Protein AF-A0A2W5T3E1-F1 (afdb_monomer_lite)

Secondary structure (DSSP, 8-state):
----------HHHHHHHHHHHHHHHHHHHHHHHHHT--EEEEEETTEEEEEEHHHHHHHHHHHHHHHHHHHHHHHHHHHHHHHHHTT-

pLDDT: mean 76.52, std 10.19, range [44.19, 87.94]

Sequence (88 aa):
MKNKTDVQGSVAGSTWVALSVGIALLVLLLIFIIQNMESVTLTVFFWTVSFPAGVGFLLAAIIGAVIMLSVGSVRMFQLRRQIHQQKK

Structure (mmCIF, N/CA/C/O backbone):
data_AF-A0A2W5T3E1-F1
#
_entry.id   AF-A0A2W5T3E1-F1
#
loop_
_atom_site.group_PDB
_atom_site.id
_atom_site.type_symbol
_atom_site.label_atom_id
_atom_site.label_alt_id
_atom_site.label_comp_id
_atom_site.label_asym_id
_atom_site.label_entity_id
_atom_site.label_seq_id
_atom_site.pdbx_PDB_ins_code
_atom_site.Cartn_x
_atom_site.Cartn_y
_atom_site.Cartn_z
_atom_site.occupancy
_atom_site.B_iso_or_equiv
_atom_site.auth_seq_id
_atom_site.auth_comp_id
_atom_site.auth_asym_id
_atom_site.auth_atom_id
_atom_site.pdbx_PDB_model_num
ATOM 1 N N . MET A 1 1 ? -9.633 -17.509 44.892 1.00 49.12 1 MET A N 1
ATOM 2 C CA . MET A 1 1 ? -10.486 -17.177 43.727 1.00 49.12 1 MET A CA 1
ATOM 3 C C . MET A 1 1 ? -9.674 -16.280 42.796 1.00 49.12 1 MET A C 1
ATOM 5 O O . MET A 1 1 ? -9.070 -15.333 43.276 1.00 49.12 1 MET A O 1
ATOM 9 N N . LYS A 1 2 ? -9.521 -16.658 41.519 1.00 44.19 2 LYS A N 1
ATOM 10 C CA . LYS A 1 2 ? -8.576 -16.050 40.560 1.00 44.19 2 LYS A CA 1
ATOM 11 C C . LYS A 1 2 ? -9.032 -14.631 40.191 1.00 44.19 2 LYS A C 1
ATOM 13 O O . LYS A 1 2 ? -10.010 -14.487 39.467 1.00 44.19 2 LYS A O 1
ATOM 18 N N . ASN A 1 3 ? -8.316 -13.610 40.656 1.00 51.59 3 ASN A N 1
ATOM 19 C CA . ASN A 1 3 ? -8.498 -12.236 40.199 1.00 51.59 3 ASN A CA 1
ATOM 20 C C . ASN A 1 3 ? -7.697 -12.079 38.899 1.00 51.59 3 ASN A C 1
ATOM 22 O O . ASN A 1 3 ? -6.488 -11.856 38.922 1.00 51.59 3 ASN A O 1
ATOM 26 N N . LYS A 1 4 ? -8.337 -12.338 37.755 1.00 53.56 4 LYS A N 1
ATOM 27 C CA . LYS A 1 4 ? -7.731 -12.061 36.452 1.00 53.56 4 LYS A CA 1
ATOM 28 C C . LYS A 1 4 ? -7.902 -10.571 36.194 1.00 53.56 4 LYS A C 1
ATOM 30 O O . LYS A 1 4 ? -8.958 -10.140 35.745 1.00 53.56 4 LYS A O 1
ATOM 35 N N . THR A 1 5 ? -6.873 -9.788 36.496 1.00 57.69 5 THR A N 1
ATOM 36 C CA . THR A 1 5 ? -6.702 -8.466 35.894 1.00 57.69 5 THR A CA 1
ATOM 37 C C . THR A 1 5 ? -6.457 -8.684 34.407 1.00 57.69 5 THR A C 1
ATOM 39 O O . THR A 1 5 ? -5.318 -8.823 33.963 1.00 57.69 5 THR A O 1
ATOM 42 N N . ASP A 1 6 ? -7.547 -8.819 33.659 1.00 52.97 6 ASP A N 1
ATOM 43 C CA . ASP A 1 6 ? -7.530 -8.800 32.207 1.00 52.97 6 ASP A CA 1
ATOM 44 C C . ASP A 1 6 ? -7.156 -7.367 31.827 1.00 52.97 6 ASP A C 1
ATOM 46 O O . ASP A 1 6 ? -7.982 -6.452 31.854 1.00 52.97 6 ASP A O 1
ATOM 50 N N . VAL A 1 7 ? -5.862 -7.135 31.610 1.00 59.97 7 VAL A N 1
ATOM 51 C CA . VAL A 1 7 ? -5.375 -5.894 31.015 1.00 59.97 7 VAL A CA 1
ATOM 52 C C . VAL A 1 7 ? -5.997 -5.820 29.627 1.00 59.97 7 VAL A C 1
ATOM 54 O O . VAL A 1 7 ? -5.486 -6.405 28.674 1.00 59.97 7 VAL A O 1
ATOM 57 N N . GLN A 1 8 ? -7.150 -5.149 29.534 1.00 61.25 8 GLN A N 1
ATOM 58 C CA . GLN A 1 8 ? -7.819 -4.856 28.273 1.00 61.25 8 GLN A CA 1
ATOM 59 C C . GLN A 1 8 ? -6.780 -4.247 27.341 1.00 61.25 8 GLN A C 1
ATOM 61 O O . GLN A 1 8 ? -6.192 -3.213 27.662 1.00 61.25 8 GLN A O 1
ATOM 66 N N . GLY A 1 9 ? -6.512 -4.927 26.222 1.00 59.00 9 GLY A N 1
ATOM 67 C CA . GLY A 1 9 ? -5.512 -4.496 25.256 1.00 59.00 9 GLY A CA 1
ATOM 68 C C . GLY A 1 9 ? -5.735 -3.029 24.911 1.00 59.00 9 GLY A C 1
ATOM 69 O O . GLY A 1 9 ? -6.758 -2.669 24.332 1.00 59.00 9 GLY A O 1
ATOM 70 N N . SER A 1 10 ? -4.800 -2.171 25.324 1.00 68.19 10 SER A N 1
ATOM 71 C CA . SER A 1 10 ? -4.913 -0.739 25.078 1.00 68.19 10 SER A CA 1
ATOM 72 C C . SER A 1 10 ? -4.894 -0.505 23.572 1.00 68.19 10 SER A C 1
ATOM 74 O O . SER A 1 10 ? -3.988 -0.970 22.874 1.00 68.19 10 SER A O 1
ATOM 76 N N . VAL A 1 11 ? -5.881 0.241 23.069 1.00 65.81 11 VAL A N 1
ATOM 77 C CA . VAL A 1 11 ? -5.981 0.624 21.651 1.00 65.81 11 VAL A CA 1
ATOM 78 C C . VAL A 1 11 ? -4.663 1.246 21.174 1.00 65.81 11 VAL A C 1
ATOM 80 O O . VAL A 1 11 ? -4.218 0.964 20.063 1.00 65.81 11 VAL A O 1
ATOM 83 N N . ALA A 1 12 ? -3.976 1.986 22.051 1.00 69.56 12 ALA A N 1
ATOM 84 C CA . ALA A 1 12 ? -2.666 2.572 21.783 1.00 69.56 12 ALA A CA 1
ATOM 85 C C . ALA A 1 12 ? -1.596 1.528 21.408 1.00 69.56 12 ALA A C 1
ATOM 87 O O . ALA A 1 12 ? -0.821 1.764 20.483 1.00 69.56 12 ALA A O 1
ATOM 88 N N . GLY A 1 13 ? -1.585 0.363 22.068 1.00 73.69 13 GLY A N 1
ATOM 89 C CA . GLY A 1 13 ? -0.652 -0.726 21.763 1.00 73.69 13 GLY A CA 1
ATOM 90 C C . GLY A 1 13 ? -0.932 -1.361 20.400 1.00 73.69 13 GLY A C 1
ATOM 91 O O . GLY A 1 13 ? -0.012 -1.580 19.616 1.00 73.69 13 GLY A O 1
ATOM 92 N N . SER A 1 14 ? -2.210 -1.576 20.070 1.00 72.75 14 SER A N 1
ATOM 93 C CA . SER A 1 14 ? -2.599 -2.124 18.762 1.00 72.75 14 SER A CA 1
ATOM 94 C C . SER A 1 14 ? -2.296 -1.172 17.596 1.00 72.75 14 SER A C 1
ATOM 96 O O . SER A 1 14 ? -1.848 -1.617 16.540 1.00 72.75 14 SER A O 1
ATOM 98 N N . THR A 1 15 ? -2.468 0.139 17.797 1.00 80.06 15 THR A N 1
ATOM 99 C CA . THR A 1 15 ? -2.161 1.161 16.786 1.00 80.06 15 THR A CA 1
ATOM 100 C C . THR A 1 15 ? -0.664 1.250 16.514 1.00 80.06 15 THR A C 1
ATOM 102 O O . THR A 1 15 ? -0.267 1.351 15.356 1.00 80.06 15 THR A O 1
ATOM 105 N N . TRP A 1 16 ? 0.173 1.168 17.552 1.00 81.25 16 TRP A N 1
ATOM 106 C CA . TRP A 1 16 ? 1.628 1.185 17.394 1.00 81.25 16 TRP A CA 1
ATOM 107 C C . TRP A 1 16 ? 2.134 -0.001 16.572 1.00 81.25 16 TRP A C 1
ATOM 109 O O . TRP A 1 16 ? 2.902 0.196 15.635 1.00 81.25 16 TRP A O 1
ATOM 119 N N . VAL A 1 17 ? 1.644 -1.213 16.854 1.00 79.94 17 VAL A N 1
ATOM 120 C CA . VAL A 1 17 ? 2.002 -2.410 16.074 1.00 79.94 17 VAL A CA 1
ATOM 121 C C . VAL A 1 17 ? 1.562 -2.266 14.614 1.00 79.94 17 VAL A C 1
ATOM 123 O O . VAL A 1 17 ? 2.353 -2.529 13.710 1.00 79.94 17 VAL A O 1
ATOM 126 N N . ALA A 1 18 ? 0.334 -1.799 14.366 1.00 79.94 18 ALA A N 1
ATOM 127 C CA . ALA A 1 18 ? -0.161 -1.579 13.008 1.00 79.94 18 ALA A CA 1
ATOM 128 C C . ALA A 1 18 ? 0.673 -0.535 12.245 1.00 79.94 18 ALA A C 1
ATOM 130 O O . ALA A 1 18 ? 0.975 -0.736 11.068 1.00 79.94 18 ALA A O 1
ATOM 131 N N . LEU A 1 19 ? 1.082 0.549 12.913 1.00 84.12 19 LEU A N 1
ATOM 132 C CA . LEU A 1 19 ? 1.924 1.584 12.318 1.00 84.12 19 LEU A CA 1
ATOM 133 C C . LEU A 1 19 ? 3.317 1.040 11.974 1.00 84.12 19 LEU A C 1
ATOM 135 O O . LEU A 1 19 ? 3.792 1.250 10.861 1.00 84.12 19 LEU A O 1
ATOM 139 N N . SER A 1 20 ? 3.944 0.293 12.887 1.00 87.94 20 SER A N 1
ATOM 140 C CA . SER A 1 20 ? 5.251 -0.330 12.648 1.00 87.94 20 SER A CA 1
ATOM 141 C C . SER A 1 20 ? 5.216 -1.304 11.469 1.00 87.94 20 SER A C 1
ATOM 143 O O . SER A 1 20 ? 6.080 -1.235 10.595 1.00 87.94 20 SER A O 1
ATOM 145 N N . VAL A 1 21 ? 4.202 -2.174 11.404 1.00 85.00 21 VAL A N 1
ATOM 146 C CA . VAL A 1 21 ? 4.028 -3.118 10.287 1.00 85.00 21 VAL A CA 1
ATOM 147 C C . VAL A 1 21 ? 3.761 -2.374 8.977 1.00 85.00 21 VAL A C 1
ATOM 149 O O . VAL A 1 21 ? 4.354 -2.710 7.954 1.00 85.00 21 VAL A O 1
ATOM 152 N N . GLY A 1 22 ? 2.921 -1.337 9.005 1.00 83.56 22 GLY A N 1
ATOM 153 C CA . GLY A 1 22 ? 2.631 -0.508 7.836 1.00 83.56 22 GLY A CA 1
ATOM 154 C C . GLY A 1 22 ? 3.881 0.169 7.275 1.00 83.56 22 GLY A C 1
ATOM 155 O O . GLY A 1 22 ? 4.117 0.100 6.072 1.00 83.56 22 GLY A O 1
ATOM 156 N N . ILE A 1 23 ? 4.717 0.753 8.139 1.00 86.56 23 ILE A N 1
ATOM 157 C CA . ILE A 1 23 ? 5.991 1.368 7.739 1.00 86.56 23 ILE A CA 1
ATOM 158 C C . ILE A 1 23 ? 6.945 0.317 7.161 1.00 86.56 23 ILE A C 1
ATOM 160 O O . ILE A 1 23 ? 7.529 0.552 6.106 1.00 86.56 23 ILE A O 1
ATOM 164 N N . ALA A 1 24 ? 7.079 -0.849 7.802 1.00 87.25 24 ALA A N 1
ATOM 165 C CA . ALA A 1 24 ? 7.939 -1.924 7.305 1.00 87.25 24 ALA A CA 1
ATOM 166 C C . ALA A 1 24 ? 7.517 -2.401 5.903 1.00 87.25 24 ALA A C 1
ATOM 168 O O . ALA A 1 24 ? 8.363 -2.550 5.020 1.00 87.25 24 ALA A O 1
ATOM 169 N N . LEU A 1 25 ? 6.211 -2.573 5.672 1.00 83.62 25 LEU A N 1
ATOM 170 C CA . LEU A 1 25 ? 5.664 -2.905 4.353 1.00 83.62 25 LEU A CA 1
ATOM 171 C C . LEU A 1 25 ? 5.935 -1.803 3.322 1.00 83.62 25 LEU A C 1
ATOM 173 O O . LEU A 1 25 ? 6.306 -2.110 2.192 1.00 83.62 25 LEU A O 1
ATOM 177 N N . LEU A 1 26 ? 5.786 -0.533 3.711 1.00 84.62 26 LEU A N 1
ATOM 178 C CA . LEU A 1 26 ? 6.064 0.618 2.846 1.00 84.62 26 LEU A CA 1
ATOM 179 C C . LEU A 1 26 ? 7.533 0.651 2.414 1.00 84.62 26 LEU A C 1
ATOM 181 O O . LEU A 1 26 ? 7.826 0.844 1.239 1.00 84.62 26 LEU A O 1
ATOM 185 N N . VAL A 1 27 ? 8.456 0.412 3.346 1.00 86.62 27 VAL A N 1
ATOM 186 C CA . VAL A 1 27 ? 9.892 0.339 3.047 1.00 86.62 27 VAL A CA 1
ATOM 187 C C . VAL A 1 27 ? 10.192 -0.812 2.087 1.00 86.62 27 VAL A C 1
ATOM 189 O O . VAL A 1 27 ? 10.896 -0.609 1.101 1.00 86.62 27 VAL A O 1
ATOM 192 N N . LEU A 1 28 ? 9.633 -2.002 2.328 1.00 83.94 28 LEU A N 1
ATOM 193 C CA . LEU A 1 28 ? 9.834 -3.168 1.461 1.00 83.94 28 LEU A CA 1
ATOM 194 C C . LEU A 1 28 ? 9.310 -2.901 0.043 1.00 83.94 28 LEU A C 1
ATOM 196 O O . LEU A 1 28 ? 10.000 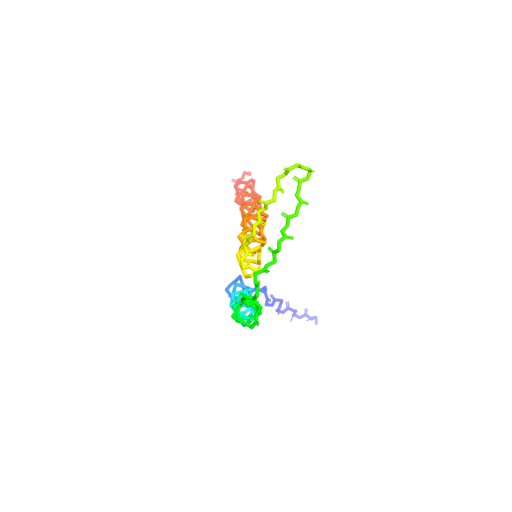-3.173 -0.939 1.00 83.94 28 LEU A O 1
ATOM 200 N N . LEU A 1 29 ? 8.134 -2.283 -0.063 1.00 82.69 29 LEU A N 1
ATOM 201 C CA . LEU A 1 29 ? 7.567 -1.840 -1.332 1.00 82.69 29 LEU A CA 1
ATOM 202 C C . LEU A 1 29 ? 8.485 -0.843 -2.052 1.00 82.69 29 LEU A C 1
ATOM 204 O O . LEU A 1 29 ? 8.719 -0.992 -3.248 1.00 82.69 29 LEU A O 1
ATOM 208 N N . LEU A 1 30 ? 9.014 0.161 -1.349 1.00 82.00 30 LEU A N 1
ATOM 209 C CA . LEU A 1 30 ? 9.928 1.145 -1.938 1.00 82.00 30 LEU A CA 1
ATOM 210 C C . LEU A 1 30 ? 11.214 0.492 -2.451 1.00 82.00 30 LEU A C 1
ATOM 212 O O . LEU A 1 30 ? 11.646 0.800 -3.560 1.00 82.00 30 LEU A O 1
ATOM 216 N N . ILE A 1 31 ? 11.796 -0.435 -1.683 1.00 84.75 31 ILE A N 1
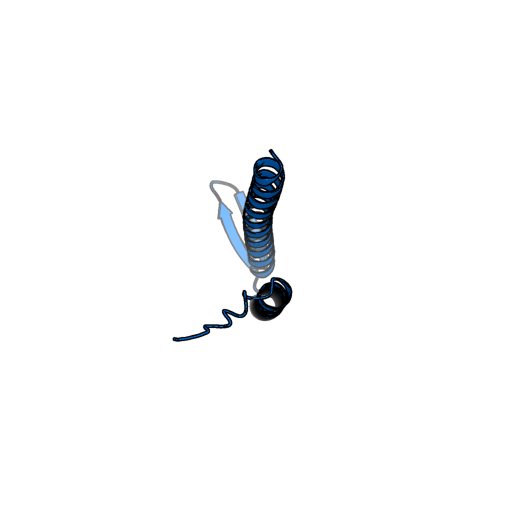ATOM 217 C CA . ILE A 1 31 ? 12.961 -1.217 -2.118 1.00 84.75 31 ILE A CA 1
ATOM 218 C C . ILE A 1 31 ? 12.627 -1.968 -3.406 1.00 84.75 31 ILE A C 1
ATOM 220 O O . ILE A 1 31 ? 13.375 -1.888 -4.376 1.00 84.75 31 ILE A O 1
ATOM 224 N N . PHE A 1 32 ? 11.481 -2.644 -3.440 1.00 77.94 32 PHE A N 1
ATOM 225 C CA . PHE A 1 32 ? 11.031 -3.383 -4.609 1.00 77.94 32 PHE A CA 1
ATOM 226 C C . PHE A 1 32 ? 10.821 -2.473 -5.830 1.00 77.94 32 PHE A C 1
ATOM 228 O O . PHE A 1 32 ? 11.266 -2.820 -6.921 1.00 77.94 32 PHE A O 1
ATOM 235 N N . ILE A 1 33 ? 10.232 -1.286 -5.651 1.00 80.25 33 ILE A N 1
ATOM 236 C CA . ILE A 1 33 ? 10.072 -0.272 -6.706 1.00 80.25 33 ILE A CA 1
ATOM 237 C C . ILE A 1 33 ? 11.427 0.161 -7.264 1.00 80.25 33 ILE A C 1
ATOM 239 O O . ILE A 1 33 ? 11.614 0.140 -8.477 1.00 80.25 33 ILE A O 1
ATOM 243 N N . ILE A 1 34 ? 12.360 0.553 -6.391 1.00 75.50 34 ILE A N 1
ATOM 244 C CA . ILE A 1 34 ? 13.671 1.083 -6.794 1.00 75.50 34 ILE A CA 1
ATOM 245 C C . ILE A 1 34 ? 14.511 -0.005 -7.470 1.00 75.50 34 ILE A C 1
ATOM 247 O O . ILE A 1 34 ? 15.204 0.274 -8.445 1.00 75.50 34 ILE A O 1
ATOM 251 N N . GLN A 1 35 ? 14.430 -1.249 -6.992 1.00 77.12 35 GLN A N 1
ATOM 252 C CA . GLN A 1 35 ? 15.132 -2.381 -7.599 1.00 77.12 35 GLN A CA 1
ATOM 253 C C . GLN A 1 35 ? 14.530 -2.800 -8.947 1.00 77.12 35 GLN A C 1
ATOM 255 O O . GLN A 1 35 ? 15.259 -3.273 -9.811 1.00 77.12 35 GLN A O 1
ATOM 260 N N . ASN A 1 36 ? 13.223 -2.602 -9.149 1.00 74.00 36 ASN A N 1
ATOM 261 C CA . ASN A 1 36 ? 12.493 -3.016 -10.351 1.00 74.00 36 ASN A CA 1
ATOM 262 C C . ASN A 1 36 ? 12.011 -1.795 -11.158 1.00 74.00 36 ASN A C 1
ATOM 264 O O . ASN A 1 36 ? 10.837 -1.680 -11.517 1.00 74.00 36 ASN A O 1
ATOM 268 N N . MET A 1 37 ? 12.930 -0.869 -11.452 1.00 76.25 37 MET A N 1
ATOM 269 C CA . MET A 1 37 ? 12.681 0.301 -12.315 1.00 76.25 37 MET A CA 1
ATOM 270 C C . MET A 1 37 ? 12.637 -0.044 -13.814 1.00 76.25 37 MET A C 1
ATOM 272 O O . MET A 1 37 ? 12.494 0.846 -14.653 1.00 76.25 37 MET A O 1
ATOM 276 N N . GLU A 1 38 ? 12.757 -1.322 -14.170 1.00 78.94 38 GLU A N 1
ATOM 277 C CA . GLU A 1 38 ? 12.701 -1.763 -15.556 1.00 78.94 38 GLU A CA 1
ATOM 278 C C . GLU A 1 38 ? 11.316 -1.477 -16.163 1.00 78.94 38 GLU A C 1
ATOM 280 O O . GLU A 1 38 ? 10.266 -1.628 -15.526 1.00 78.94 38 GLU A O 1
ATOM 285 N N . SER A 1 39 ? 11.321 -0.983 -17.400 1.00 71.31 39 SER A N 1
ATOM 286 C CA . SER A 1 39 ? 10.099 -0.596 -18.103 1.00 71.31 39 SER A CA 1
ATOM 287 C C . SER A 1 39 ? 9.400 -1.838 -18.636 1.00 71.31 39 SER A C 1
ATOM 289 O O . SER A 1 39 ? 9.907 -2.498 -19.539 1.00 71.31 39 SER A O 1
ATOM 291 N N . VAL A 1 40 ? 8.221 -2.143 -18.093 1.00 75.81 40 VAL A N 1
ATOM 292 C CA . VAL A 1 40 ? 7.401 -3.263 -18.558 1.00 75.81 40 VAL A CA 1
ATOM 293 C C . VAL A 1 40 ? 6.357 -2.730 -19.528 1.00 75.81 40 VAL A C 1
ATOM 295 O O . VAL A 1 40 ? 5.653 -1.755 -19.260 1.00 75.81 40 VAL A O 1
ATOM 298 N N . THR A 1 41 ? 6.258 -3.381 -20.682 1.00 78.81 41 THR A N 1
ATOM 299 C CA . THR A 1 41 ? 5.215 -3.087 -21.662 1.00 78.81 41 THR A CA 1
ATOM 300 C C . THR A 1 41 ? 3.979 -3.899 -21.306 1.00 78.81 41 THR A C 1
ATOM 302 O O . THR A 1 41 ? 3.979 -5.121 -21.453 1.00 78.81 41 THR A O 1
ATOM 305 N N . LEU A 1 42 ? 2.925 -3.238 -20.824 1.00 75.81 42 LEU A N 1
ATOM 306 C CA . LEU A 1 42 ? 1.635 -3.881 -20.601 1.00 75.81 42 LEU A CA 1
ATOM 307 C C . LEU A 1 42 ? 0.747 -3.696 -21.822 1.00 75.81 42 LEU A C 1
ATOM 309 O O . LEU A 1 42 ? 0.535 -2.581 -22.296 1.00 75.81 42 LEU A O 1
ATOM 313 N N . THR A 1 43 ? 0.192 -4.808 -22.291 1.00 78.88 43 THR A N 1
ATOM 314 C CA . THR A 1 43 ? -0.843 -4.808 -23.323 1.00 78.88 43 THR A CA 1
ATOM 315 C C . THR A 1 43 ? -2.164 -5.165 -22.660 1.00 78.88 43 THR A C 1
ATOM 317 O O . THR A 1 43 ? -2.329 -6.276 -22.158 1.00 78.88 43 THR A O 1
ATOM 320 N N . VAL A 1 44 ? -3.095 -4.215 -22.616 1.00 77.94 44 VAL A N 1
ATOM 321 C CA . VAL A 1 44 ? -4.426 -4.393 -22.025 1.00 77.94 44 VAL A CA 1
ATOM 322 C C . VAL A 1 44 ? -5.461 -4.221 -23.130 1.00 77.94 44 VAL A C 1
ATOM 324 O O . VAL A 1 44 ? -5.685 -3.112 -23.612 1.00 77.94 44 VAL A O 1
ATOM 327 N N . PHE A 1 45 ? -6.085 -5.327 -23.543 1.00 81.00 45 PHE A N 1
ATOM 328 C CA . PHE A 1 45 ? -7.005 -5.417 -24.688 1.00 81.00 45 PHE A CA 1
ATOM 329 C C . PHE A 1 45 ? -6.401 -4.919 -26.019 1.00 81.00 45 PHE A C 1
ATOM 331 O O . PHE A 1 45 ? -5.880 -5.730 -26.775 1.00 81.00 45 PHE A O 1
ATOM 338 N N . PHE A 1 46 ? -6.453 -3.610 -26.294 1.00 85.12 46 PHE A N 1
ATOM 339 C CA . PHE A 1 46 ? -5.880 -2.955 -27.487 1.00 85.12 46 PHE A CA 1
ATOM 340 C C . PHE A 1 46 ? -4.912 -1.810 -27.146 1.00 85.12 46 PHE A C 1
ATOM 342 O O . PHE A 1 46 ? -4.409 -1.134 -28.041 1.00 85.12 46 PHE A O 1
ATOM 349 N N . TRP A 1 47 ? -4.689 -1.544 -25.860 1.00 79.12 47 TRP A N 1
ATOM 350 C CA . TRP A 1 47 ? -3.813 -0.476 -25.394 1.00 79.12 47 TRP A CA 1
ATOM 351 C C . TRP A 1 47 ? -2.461 -1.036 -24.988 1.00 79.12 47 TRP A C 1
ATOM 353 O O . TRP A 1 47 ? -2.377 -1.904 -24.120 1.00 79.12 47 TRP A O 1
ATOM 363 N N . THR A 1 48 ? -1.409 -0.485 -25.584 1.00 77.56 48 THR A N 1
ATOM 364 C CA . THR A 1 48 ? -0.028 -0.759 -25.201 1.00 77.56 48 THR A CA 1
ATOM 365 C C . THR A 1 48 ? 0.474 0.426 -24.398 1.00 77.56 48 THR A C 1
ATOM 367 O O . THR A 1 48 ? 0.640 1.520 -24.935 1.00 77.56 48 THR A O 1
ATOM 370 N N . VAL A 1 49 ? 0.694 0.219 -23.104 1.00 71.31 49 VAL A N 1
ATOM 371 C CA . VAL A 1 49 ? 1.270 1.236 -22.224 1.00 71.31 49 VAL A CA 1
ATOM 372 C C . VAL A 1 49 ? 2.561 0.675 -21.650 1.00 71.31 49 VAL A C 1
ATOM 374 O O . VAL A 1 49 ? 2.568 -0.344 -20.962 1.00 71.31 49 VAL A O 1
ATOM 377 N N . SER A 1 50 ? 3.666 1.347 -21.941 1.00 71.50 50 SER A N 1
ATOM 378 C CA . SER A 1 50 ? 4.961 1.087 -21.326 1.00 71.50 50 SER A CA 1
ATOM 379 C C . SER A 1 50 ? 5.116 1.989 -20.112 1.00 71.50 50 SER A C 1
ATOM 381 O O . SER A 1 50 ? 5.170 3.214 -20.252 1.00 71.50 50 SER A O 1
ATOM 383 N N . PHE A 1 51 ? 5.191 1.398 -18.926 1.00 72.12 51 PHE A N 1
ATOM 384 C CA . PHE A 1 51 ? 5.502 2.133 -17.707 1.00 72.12 51 PHE A CA 1
ATOM 385 C C . PHE A 1 51 ? 6.483 1.339 -16.840 1.00 72.12 51 PHE A C 1
ATOM 387 O O . PHE A 1 51 ? 6.490 0.106 -16.889 1.00 72.12 51 PHE A O 1
ATOM 394 N N . PRO A 1 52 ? 7.336 2.017 -16.048 1.00 76.19 52 PRO A N 1
ATOM 395 C CA . PRO A 1 52 ? 8.200 1.338 -15.089 1.00 76.19 52 PRO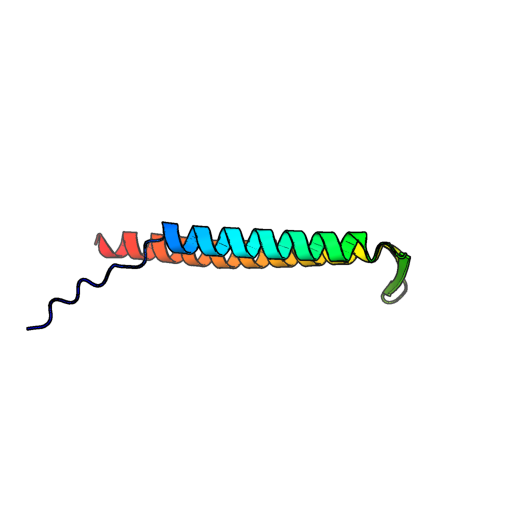 A CA 1
ATOM 396 C C . PRO A 1 52 ? 7.354 0.479 -14.153 1.00 76.19 52 PRO A C 1
ATOM 398 O O . PRO A 1 52 ? 6.378 0.986 -13.592 1.00 76.19 52 PRO A O 1
ATOM 401 N N . ALA A 1 53 ? 7.722 -0.789 -13.949 1.00 73.06 53 ALA A N 1
ATOM 402 C CA . ALA A 1 53 ? 6.954 -1.706 -13.096 1.00 73.06 53 ALA A CA 1
ATOM 403 C C . ALA A 1 53 ? 6.683 -1.113 -11.696 1.00 73.06 53 ALA A C 1
ATOM 405 O O . ALA A 1 53 ? 5.594 -1.277 -11.140 1.00 73.06 53 ALA A O 1
ATOM 406 N N . GLY A 1 54 ? 7.622 -0.305 -11.192 1.00 73.62 54 GLY A N 1
ATOM 407 C CA . GLY A 1 54 ? 7.478 0.508 -9.984 1.00 73.62 54 GLY A CA 1
ATOM 408 C C . GLY A 1 54 ? 6.182 1.329 -9.878 1.00 73.62 54 GLY A C 1
ATOM 409 O O . GLY A 1 54 ? 5.583 1.390 -8.803 1.00 73.62 54 GLY A O 1
ATOM 410 N N . VAL A 1 55 ? 5.694 1.918 -10.975 1.00 77.75 55 VAL A N 1
ATOM 411 C CA . VAL A 1 55 ? 4.438 2.697 -10.984 1.00 77.75 55 VAL A CA 1
ATOM 412 C C . VAL A 1 55 ? 3.230 1.795 -10.709 1.00 77.75 55 VAL A C 1
ATOM 414 O O . VAL A 1 55 ? 2.324 2.181 -9.969 1.00 77.75 55 VAL A O 1
ATOM 417 N N . GLY A 1 56 ? 3.239 0.565 -11.232 1.00 76.44 56 GLY A N 1
ATOM 418 C CA . GLY A 1 56 ? 2.203 -0.432 -10.955 1.00 76.44 56 GLY A CA 1
ATOM 419 C C . GLY A 1 56 ? 2.152 -0.827 -9.477 1.00 76.44 56 GLY A C 1
ATOM 420 O O . GLY A 1 56 ? 1.069 -0.932 -8.901 1.00 76.44 56 GLY A O 1
ATOM 421 N N . PHE A 1 57 ? 3.312 -0.969 -8.831 1.00 79.19 57 PHE A N 1
ATOM 422 C CA . PHE A 1 57 ? 3.387 -1.297 -7.403 1.00 79.19 57 PHE A CA 1
ATOM 423 C C . PHE A 1 57 ? 2.928 -0.144 -6.504 1.00 79.19 57 PHE A C 1
ATOM 425 O O . PHE A 1 57 ? 2.249 -0.388 -5.506 1.00 79.19 57 PHE A O 1
ATOM 432 N N . LEU A 1 58 ? 3.210 1.108 -6.880 1.00 81.88 58 LEU A N 1
ATOM 433 C CA . LEU A 1 58 ? 2.655 2.281 -6.193 1.00 81.88 58 LEU A CA 1
ATOM 434 C C . LEU A 1 58 ? 1.125 2.293 -6.253 1.00 81.88 58 LEU A C 1
ATOM 436 O O . LEU A 1 58 ? 0.471 2.480 -5.226 1.00 81.88 58 LEU A O 1
ATOM 440 N N . LEU A 1 59 ? 0.547 2.039 -7.429 1.00 78.75 59 LEU A N 1
ATOM 441 C CA . LEU A 1 59 ? -0.906 1.952 -7.582 1.00 78.75 59 LEU A CA 1
ATOM 442 C C . LEU A 1 59 ? -1.499 0.808 -6.750 1.00 78.75 59 LEU A C 1
ATOM 444 O O . LEU A 1 59 ? -2.490 1.019 -6.050 1.00 78.75 59 LEU A O 1
ATOM 448 N N . ALA A 1 60 ? -0.873 -0.373 -6.756 1.00 80.25 60 ALA A N 1
ATOM 449 C CA . ALA A 1 60 ? -1.296 -1.503 -5.928 1.00 80.25 60 ALA A CA 1
ATOM 450 C C . ALA A 1 60 ? -1.286 -1.158 -4.427 1.00 80.25 60 ALA A C 1
ATOM 452 O O . ALA A 1 60 ? -2.227 -1.492 -3.704 1.00 80.25 60 ALA A O 1
ATOM 453 N N . ALA A 1 61 ? -0.267 -0.434 -3.961 1.00 85.56 61 ALA A N 1
ATOM 454 C CA . ALA A 1 61 ? -0.178 0.006 -2.575 1.00 85.56 61 ALA A CA 1
ATOM 455 C C . ALA A 1 61 ? -1.242 1.047 -2.207 1.00 85.56 61 ALA A C 1
ATOM 457 O O . ALA A 1 61 ? -1.839 0.950 -1.135 1.00 85.56 61 ALA A O 1
ATOM 458 N N . ILE A 1 62 ? -1.532 2.000 -3.099 1.00 85.81 62 ILE A N 1
ATOM 459 C CA . ILE A 1 62 ? -2.617 2.973 -2.906 1.00 85.81 62 ILE A CA 1
ATOM 460 C C . ILE A 1 62 ? -3.960 2.246 -2.797 1.00 85.81 62 ILE A C 1
ATOM 462 O O . ILE A 1 62 ? -4.731 2.520 -1.878 1.00 85.81 62 ILE A O 1
ATOM 466 N N . ILE A 1 63 ? -4.224 1.275 -3.676 1.00 79.62 63 ILE A N 1
ATOM 467 C CA . ILE A 1 63 ? -5.446 0.459 -3.626 1.00 79.62 63 ILE A CA 1
ATOM 468 C C . ILE A 1 63 ? -5.533 -0.294 -2.291 1.00 79.62 63 ILE A C 1
ATOM 470 O O . ILE A 1 63 ? -6.564 -0.238 -1.619 1.00 79.62 63 ILE A O 1
ATOM 474 N N . GLY A 1 64 ? -4.446 -0.941 -1.860 1.00 82.69 64 GLY A N 1
ATOM 475 C CA . GLY A 1 64 ? -4.385 -1.622 -0.565 1.00 82.69 64 GLY A CA 1
ATOM 476 C C . GLY A 1 64 ? -4.655 -0.685 0.620 1.00 82.69 64 GLY A C 1
ATOM 477 O O . GLY A 1 64 ? -5.441 -1.020 1.510 1.00 82.69 64 GLY A O 1
ATOM 478 N N . ALA A 1 65 ? -4.073 0.517 0.608 1.00 86.94 65 ALA A N 1
ATOM 479 C CA . ALA A 1 65 ? -4.291 1.531 1.636 1.00 86.94 65 ALA A CA 1
ATOM 480 C C . ALA A 1 65 ? -5.749 2.015 1.670 1.00 86.94 65 ALA A C 1
ATOM 482 O O . ALA A 1 65 ? -6.336 2.126 2.747 1.00 86.94 65 ALA A O 1
ATOM 483 N N . VAL A 1 66 ? -6.368 2.242 0.508 1.00 87.06 66 VAL A N 1
ATOM 484 C CA . VAL A 1 66 ? -7.787 2.625 0.406 1.00 87.06 66 VAL A CA 1
ATOM 485 C C . VAL A 1 66 ? -8.695 1.535 0.982 1.00 87.06 66 VAL A C 1
ATOM 487 O O . VAL A 1 66 ? -9.621 1.845 1.739 1.00 87.06 66 VAL A O 1
ATOM 490 N N . ILE A 1 67 ? -8.419 0.260 0.690 1.00 83.25 67 ILE A N 1
ATOM 491 C CA . ILE A 1 67 ? -9.171 -0.873 1.255 1.00 83.25 67 ILE A CA 1
ATOM 492 C C . ILE A 1 67 ? -9.028 -0.896 2.781 1.00 83.25 67 ILE A C 1
ATOM 494 O O . ILE A 1 67 ? -10.033 -0.959 3.494 1.00 83.25 67 ILE A O 1
ATOM 498 N N . MET A 1 68 ? -7.802 -0.782 3.299 1.00 85.75 68 MET A N 1
ATOM 499 C CA . MET A 1 68 ? -7.544 -0.764 4.742 1.00 85.75 68 MET A CA 1
ATOM 500 C C . MET A 1 68 ? -8.269 0.397 5.437 1.00 85.75 68 MET A C 1
ATOM 502 O O . MET A 1 68 ? -8.919 0.191 6.465 1.00 85.75 68 MET A O 1
ATOM 506 N N . LEU A 1 69 ? -8.209 1.603 4.863 1.00 85.56 69 LEU A N 1
ATOM 507 C CA . LEU A 1 69 ? -8.904 2.785 5.379 1.00 85.56 69 LEU A CA 1
ATOM 508 C C . LEU A 1 69 ? -10.421 2.596 5.379 1.00 85.56 69 LEU A C 1
ATOM 510 O O . LEU A 1 69 ? -11.083 2.974 6.348 1.00 85.56 69 LEU A O 1
ATOM 514 N N . SER A 1 70 ? -10.969 1.972 4.337 1.00 87.00 70 SER A N 1
ATOM 515 C CA . SER A 1 70 ? -12.403 1.686 4.232 1.00 87.00 70 SER A CA 1
ATOM 516 C C . SER A 1 70 ? -12.853 0.729 5.338 1.00 87.00 70 SER A C 1
ATOM 518 O O . SER A 1 70 ? -13.800 1.022 6.072 1.00 87.00 70 SER A O 1
ATOM 520 N N . VAL A 1 71 ? -12.125 -0.373 5.539 1.00 84.06 71 VAL A N 1
ATOM 521 C CA . VAL A 1 71 ? -12.419 -1.359 6.595 1.00 84.06 71 VAL A CA 1
ATOM 522 C C . VAL A 1 71 ? -12.270 -0.746 7.994 1.00 84.06 71 VAL A C 1
ATOM 524 O O . VAL A 1 71 ? -13.148 -0.917 8.846 1.00 84.06 71 VAL A O 1
ATOM 527 N N . GLY A 1 72 ? -11.195 0.010 8.234 1.00 83.44 72 GLY A N 1
ATOM 528 C CA . GLY A 1 72 ? -10.965 0.708 9.502 1.00 83.44 72 GLY A CA 1
ATOM 529 C C . GLY A 1 72 ? -12.064 1.726 9.821 1.00 83.44 72 GLY A C 1
ATOM 530 O O . GLY A 1 72 ? -12.560 1.771 10.950 1.00 83.44 72 GLY A O 1
ATOM 531 N N . SER A 1 73 ? -12.502 2.482 8.812 1.00 84.81 73 SER A N 1
ATOM 532 C CA . SER A 1 73 ? -13.598 3.451 8.924 1.00 84.81 73 SER A CA 1
ATOM 533 C C . SER A 1 73 ? -14.911 2.779 9.313 1.00 84.81 73 SER A C 1
ATOM 535 O O . SER A 1 73 ? -15.569 3.223 10.256 1.00 84.81 73 SER A O 1
ATOM 537 N N . VAL A 1 74 ? -15.265 1.666 8.660 1.00 87.38 74 VAL A N 1
ATOM 538 C CA . VAL A 1 74 ? -16.476 0.896 8.986 1.00 87.38 74 VAL A CA 1
ATOM 539 C C . VAL A 1 74 ? -16.440 0.410 10.435 1.00 87.38 74 VAL A C 1
ATOM 541 O O . VAL A 1 74 ? -17.402 0.624 11.177 1.00 87.38 74 VAL A O 1
ATOM 544 N N . ARG A 1 75 ? -15.326 -0.184 10.877 1.00 78.69 75 ARG A N 1
ATOM 545 C CA . ARG A 1 75 ? -15.182 -0.679 12.256 1.00 78.69 75 ARG A CA 1
ATOM 546 C C . ARG A 1 75 ? -15.280 0.450 13.285 1.00 78.69 75 ARG A C 1
ATOM 548 O O . ARG A 1 75 ? -15.955 0.298 14.302 1.00 78.69 75 ARG A O 1
ATOM 555 N N . MET A 1 76 ? -14.653 1.595 13.018 1.00 83.19 76 MET A N 1
ATOM 556 C CA . MET A 1 76 ? -14.735 2.775 13.883 1.00 83.19 76 MET A CA 1
ATOM 557 C C . MET A 1 76 ? -16.176 3.302 13.979 1.00 83.19 76 MET A C 1
ATOM 559 O O . MET A 1 76 ? -16.643 3.655 15.063 1.00 83.19 76 MET A O 1
ATOM 563 N N . PHE A 1 77 ? -16.906 3.320 12.862 1.00 84.38 77 PHE A N 1
ATOM 564 C CA . PHE A 1 77 ? -18.301 3.756 12.827 1.00 84.38 77 PHE A CA 1
ATOM 565 C C . PHE A 1 77 ? -19.228 2.789 13.582 1.00 84.38 77 PHE A C 1
ATOM 567 O O . 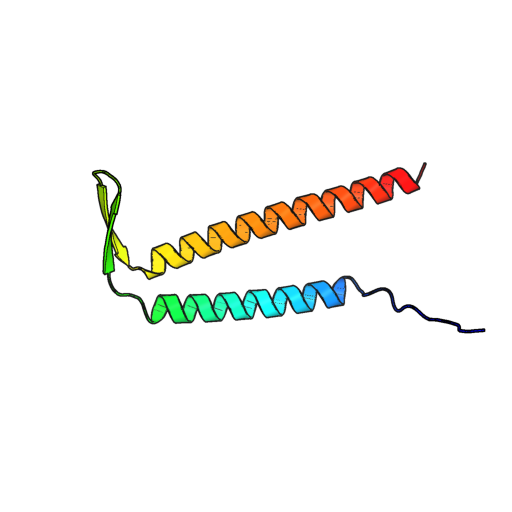PHE A 1 77 ? -20.103 3.229 14.331 1.00 84.38 77 PHE A O 1
ATOM 574 N N . GLN A 1 78 ? -18.998 1.476 13.455 1.00 82.88 78 GLN A N 1
ATOM 575 C CA . GLN A 1 78 ? -19.701 0.449 14.234 1.00 82.88 78 GLN A CA 1
ATOM 576 C C . GLN A 1 78 ? -19.489 0.644 15.740 1.00 82.88 78 GLN A C 1
ATOM 578 O O . GLN A 1 78 ? -20.462 0.640 16.496 1.00 82.88 78 GLN A O 1
ATOM 583 N N . LEU A 1 79 ? -18.248 0.890 16.171 1.00 83.62 79 LEU A N 1
ATOM 584 C CA . LEU A 1 79 ? -17.919 1.111 17.581 1.00 83.62 79 LEU A CA 1
ATOM 585 C C . LEU A 1 79 ? -18.625 2.360 18.137 1.00 83.62 79 LEU A C 1
ATOM 587 O O . LEU A 1 79 ? -19.248 2.308 19.196 1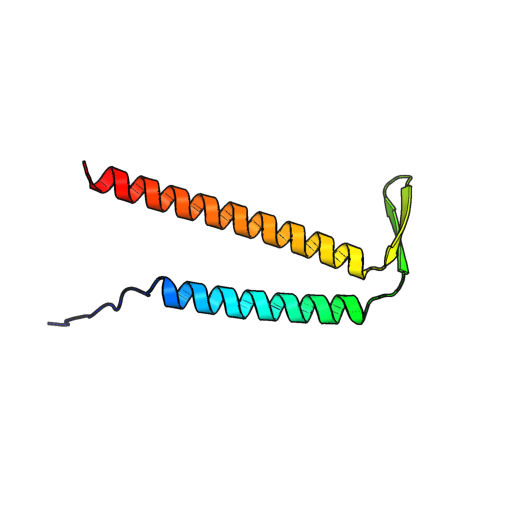.00 83.62 79 LEU A O 1
ATOM 591 N N . ARG A 1 80 ? -18.622 3.466 17.380 1.00 80.25 80 ARG A N 1
ATOM 592 C CA . ARG A 1 80 ? -19.341 4.704 17.741 1.00 80.25 80 ARG A CA 1
ATOM 593 C C . ARG A 1 80 ? -20.846 4.482 17.888 1.00 80.25 80 ARG A C 1
ATOM 595 O O . ARG A 1 80 ? -21.468 5.052 18.784 1.00 80.25 80 ARG A O 1
ATOM 602 N N . ARG A 1 81 ? -21.437 3.649 17.027 1.00 81.12 81 ARG 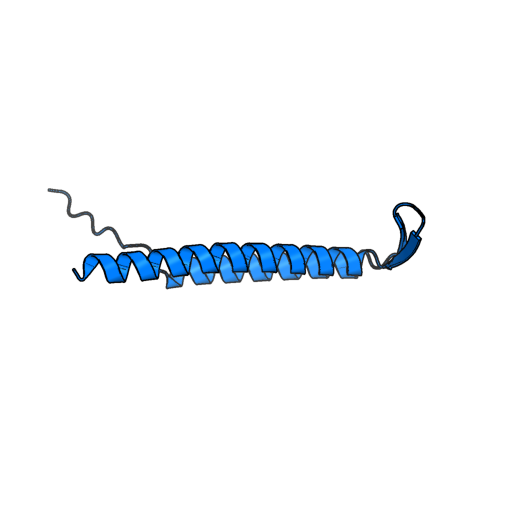A N 1
ATOM 603 C CA . ARG A 1 81 ? -22.868 3.324 17.084 1.00 81.12 81 ARG A CA 1
ATOM 604 C C . ARG A 1 81 ? -23.213 2.477 18.312 1.00 81.12 81 ARG A C 1
ATOM 606 O O . ARG A 1 81 ? -24.230 2.742 18.943 1.00 81.12 81 ARG A O 1
ATOM 613 N N . GLN A 1 82 ? -22.367 1.512 18.676 1.00 84.06 82 GLN A N 1
ATOM 614 C CA . GLN A 1 82 ? -22.551 0.681 19.875 1.00 84.06 82 GLN A CA 1
ATOM 615 C C . GLN A 1 82 ? -22.442 1.502 21.169 1.00 84.06 82 GLN A C 1
ATOM 617 O O . GLN A 1 82 ? -23.278 1.350 22.057 1.00 84.06 82 GLN A O 1
ATOM 622 N N . ILE A 1 83 ? -21.484 2.433 21.244 1.00 82.31 83 ILE A N 1
ATOM 623 C CA . ILE A 1 83 ? -21.327 3.335 22.399 1.00 82.31 83 ILE A CA 1
ATOM 624 C C . ILE A 1 83 ? -22.574 4.215 22.594 1.00 82.31 83 ILE A C 1
ATOM 626 O O . ILE A 1 83 ? -23.008 4.422 23.724 1.00 82.31 83 ILE A O 1
ATOM 630 N N . HIS A 1 84 ? -23.192 4.702 21.512 1.00 73.12 84 HIS A N 1
ATOM 631 C CA . HIS A 1 84 ? -24.432 5.478 21.617 1.00 73.12 84 HIS A CA 1
ATOM 632 C C . HIS A 1 84 ? -25.659 4.641 22.004 1.00 73.12 84 HIS A C 1
ATOM 634 O O . HIS A 1 84 ? -26.564 5.180 22.634 1.00 73.12 84 HIS A O 1
ATOM 640 N N . GLN A 1 85 ? -25.707 3.351 21.655 1.00 67.75 85 GLN A N 1
ATOM 641 C CA . GLN A 1 85 ? -26.822 2.480 22.047 1.00 67.75 85 GLN A CA 1
ATOM 642 C C . GLN A 1 85 ? -26.755 2.027 23.507 1.00 67.75 85 GLN A C 1
ATOM 644 O O . GLN A 1 85 ? -27.799 1.881 24.123 1.00 67.75 85 GLN A O 1
ATOM 649 N N . GLN A 1 86 ? -25.558 1.881 24.082 1.00 63.44 86 GLN A N 1
ATOM 650 C CA . GLN A 1 86 ? -25.366 1.570 25.509 1.00 63.44 86 GLN A CA 1
ATOM 651 C C . GLN A 1 86 ? -25.774 2.717 26.455 1.00 63.44 86 GLN A C 1
ATOM 653 O O . GLN A 1 86 ? -25.826 2.526 27.664 1.00 63.44 86 GLN A O 1
ATOM 658 N N . LYS A 1 87 ? -26.027 3.919 25.920 1.00 56.47 87 LYS A N 1
ATOM 659 C CA . LYS A 1 87 ? -26.453 5.097 26.690 1.00 56.47 87 LYS A CA 1
ATOM 660 C C . LYS A 1 87 ? -27.982 5.274 26.761 1.00 56.47 87 LYS A C 1
ATOM 662 O O . LYS A 1 87 ? -28.425 6.288 27.299 1.00 56.47 87 LYS A O 1
ATOM 667 N N . LYS A 1 88 ? -28.759 4.343 26.195 1.00 47.12 88 LYS A N 1
ATOM 668 C CA . LYS A 1 88 ? -30.218 4.222 26.350 1.00 47.12 88 LYS A CA 1
ATOM 669 C C . LYS A 1 88 ? -30.537 3.052 27.267 1.00 47.12 88 LYS A C 1
ATOM 671 O O . LYS A 1 88 ? -31.514 3.197 28.026 1.00 47.12 88 LYS A O 1
#

InterPro domains:
  IPR010445 Lipopolysaccharide assembly protein A domain [PF06305] (35-88)

Organism: NCBI:txid161879

Radius of gyration: 21.06 Å; chains: 1; bounding box: 45×23×71 Å

Foldseek 3Di:
DDPPPPPPPPPVNVVVVVVVVLVVVVVVLVVVLVVQQDWDFDDDPHDTDTGGVSVVSVVVVVVVVVVVVVVVVVVVVVVVVVVVVVVD